Protein AF-A0A268HDH7-F1 (afdb_monomer_lite)

Radius of gyration: 17.24 Å; chains: 1; bounding box: 38×29×61 Å

pLDDT: mean 86.89, std 11.55, range [42.97, 97.0]

Organism: NCBI:txid361277

Foldseek 3Di:
DDPLLLVLLLVLLLVVLLVVLVVVQVVCCVPPVDNQDPLSSQLSSQLQSVLSNVLSSVCSRCLVVLVPDDPVVLLVSLLVSLLSRQLSSQAVSNVVSCCVSVPDPCVPDPNVVSNVVSNVRSVVCSVVSSVVSSVSSVVSSVSSVCSVVVVVVVD

Structure (mmCIF, N/CA/C/O backbone):
data_AF-A0A268HDH7-F1
#
_entry.id   AF-A0A268HDH7-F1
#
loop_
_atom_site.group_PDB
_atom_site.id
_atom_site.type_symbol
_atom_site.label_atom_id
_atom_site.label_alt_id
_atom_site.label_comp_id
_atom_site.label_asym_id
_atom_site.label_entity_id
_atom_site.label_seq_id
_atom_site.pdbx_PDB_ins_code
_atom_site.Cartn_x
_atom_site.Cartn_y
_atom_site.Cartn_z
_atom_site.occupancy
_atom_site.B_iso_or_equiv
_atom_site.auth_seq_id
_atom_site.auth_comp_id
_atom_site.auth_asym_id
_atom_site.auth_atom_id
_atom_site.pdbx_PDB_model_num
ATOM 1 N N . MET A 1 1 ? -10.012 12.522 14.783 1.00 69.75 1 MET A N 1
ATOM 2 C CA . MET A 1 1 ? -8.898 12.010 13.958 1.00 69.75 1 MET A CA 1
ATOM 3 C C . MET A 1 1 ? -7.781 11.659 14.923 1.00 69.75 1 MET A C 1
ATOM 5 O O . MET A 1 1 ? -7.509 12.483 15.787 1.00 69.75 1 MET A O 1
ATOM 9 N N . SER A 1 2 ? -7.235 10.444 14.878 1.00 84.62 2 SER A N 1
ATOM 10 C CA . SER A 1 2 ? -6.200 10.014 15.831 1.00 84.62 2 SER A CA 1
ATOM 11 C C . SER A 1 2 ? -4.810 10.298 15.268 1.00 84.62 2 SER A C 1
ATOM 13 O O . SER A 1 2 ? -4.464 9.786 14.207 1.00 84.62 2 SER A O 1
ATOM 15 N N . VAL A 1 3 ? -4.012 11.105 15.976 1.00 88.19 3 VAL A N 1
ATOM 16 C CA . VAL A 1 3 ? -2.620 11.409 15.589 1.00 88.19 3 VAL A CA 1
ATOM 17 C C . VAL A 1 3 ? -1.747 10.155 15.680 1.00 88.19 3 VAL A C 1
ATOM 19 O O . VAL A 1 3 ? -0.938 9.907 14.792 1.00 88.19 3 VAL A O 1
ATOM 22 N N . LYS A 1 4 ? -1.961 9.311 16.700 1.00 88.81 4 LYS A N 1
ATOM 23 C CA . LYS A 1 4 ? -1.285 8.009 16.813 1.00 88.81 4 LYS A CA 1
ATOM 24 C C . LYS A 1 4 ? -1.624 7.111 15.621 1.00 88.81 4 LYS A C 1
ATOM 26 O O . LYS A 1 4 ? -0.725 6.584 14.977 1.00 88.81 4 LYS A O 1
ATOM 31 N N . GLY A 1 5 ? -2.913 7.007 15.286 1.00 91.38 5 GLY A N 1
ATOM 32 C CA . GLY A 1 5 ? -3.376 6.233 14.132 1.00 91.38 5 GLY A CA 1
ATOM 33 C C . GLY A 1 5 ? -2.802 6.735 12.803 1.00 91.38 5 GLY A C 1
ATOM 34 O O . GLY A 1 5 ? -2.491 5.933 11.932 1.00 91.38 5 GLY A O 1
ATOM 35 N N . LEU A 1 6 ? -2.584 8.048 12.666 1.00 93.94 6 LEU A N 1
ATOM 36 C CA . LEU A 1 6 ? -1.910 8.642 11.507 1.00 93.94 6 LEU A CA 1
ATOM 37 C C . LEU A 1 6 ? -0.458 8.151 11.389 1.00 93.94 6 LEU A C 1
ATOM 39 O O . LEU A 1 6 ? -0.054 7.707 10.318 1.00 93.94 6 LEU A O 1
ATOM 43 N N . ILE A 1 7 ? 0.309 8.180 12.484 1.00 94.50 7 ILE A N 1
ATOM 44 C CA . ILE A 1 7 ? 1.708 7.715 12.510 1.00 94.50 7 ILE A CA 1
ATOM 45 C C . ILE A 1 7 ? 1.788 6.213 12.211 1.00 94.50 7 ILE A C 1
ATOM 47 O O . ILE A 1 7 ? 2.596 5.797 11.381 1.00 94.50 7 ILE A O 1
ATOM 51 N N . VAL A 1 8 ? 0.925 5.408 12.841 1.00 95.50 8 VAL A N 1
ATOM 52 C CA . VAL A 1 8 ? 0.846 3.959 12.589 1.00 95.50 8 VAL A CA 1
ATOM 53 C C . VAL A 1 8 ? 0.477 3.691 11.132 1.00 95.50 8 VAL A C 1
ATOM 55 O O . VAL A 1 8 ? 1.116 2.863 10.492 1.00 95.50 8 VAL A O 1
ATOM 58 N N . GLY A 1 9 ? -0.485 4.430 10.575 1.00 95.88 9 GLY A N 1
ATOM 59 C CA . GLY A 1 9 ? -0.863 4.334 9.166 1.00 95.88 9 GLY A CA 1
ATOM 60 C C . GLY A 1 9 ? 0.291 4.660 8.215 1.00 95.88 9 GLY A C 1
ATOM 61 O O . GLY A 1 9 ? 0.518 3.922 7.257 1.00 95.88 9 GLY A O 1
ATOM 62 N N . ALA A 1 10 ? 1.073 5.703 8.500 1.00 96.44 10 ALA A N 1
ATOM 63 C CA . ALA A 1 10 ? 2.246 6.057 7.703 1.00 96.44 10 ALA A CA 1
ATOM 64 C C . ALA A 1 10 ? 3.340 4.974 7.769 1.00 96.44 10 ALA A C 1
ATOM 66 O O . ALA A 1 10 ? 3.860 4.560 6.733 1.00 96.44 10 ALA A O 1
ATOM 67 N N . ALA A 1 11 ? 3.646 4.459 8.964 1.00 96.31 11 ALA A N 1
ATOM 68 C CA . ALA A 1 11 ? 4.601 3.363 9.134 1.00 96.31 11 ALA A CA 1
ATOM 69 C C . ALA A 1 11 ? 4.130 2.086 8.414 1.00 96.31 11 ALA A C 1
ATOM 71 O O . ALA A 1 11 ? 4.884 1.494 7.640 1.00 96.31 11 ALA A O 1
ATOM 72 N N . PHE A 1 12 ? 2.856 1.722 8.586 1.00 96.62 12 PHE A N 1
ATOM 73 C CA . PHE A 1 12 ? 2.228 0.586 7.914 1.00 96.62 12 PHE A CA 1
ATOM 74 C C . PHE A 1 12 ? 2.287 0.723 6.390 1.00 96.62 12 PHE A C 1
ATOM 76 O O . PHE A 1 12 ? 2.555 -0.256 5.701 1.00 96.62 12 PHE A O 1
ATOM 83 N N . SER A 1 13 ? 2.106 1.935 5.856 1.00 97.00 13 SER A N 1
ATOM 84 C CA . SER A 1 13 ? 2.213 2.213 4.417 1.00 97.00 13 SER A CA 1
ATOM 85 C C . SER A 1 13 ? 3.585 1.850 3.860 1.00 97.00 13 SER A C 1
ATOM 87 O O . SER A 1 13 ? 3.676 1.216 2.812 1.00 97.00 13 SER A O 1
ATOM 89 N N . ILE A 1 14 ? 4.653 2.238 4.566 1.00 96.31 14 ILE A N 1
ATOM 90 C CA . ILE A 1 14 ? 6.033 1.953 4.159 1.00 96.31 14 ILE A CA 1
ATOM 91 C C . ILE A 1 14 ? 6.271 0.443 4.193 1.00 96.31 14 ILE A C 1
ATOM 93 O O . ILE A 1 14 ? 6.751 -0.125 3.213 1.00 96.31 14 ILE A O 1
ATOM 97 N N . THR A 1 15 ? 5.880 -0.226 5.281 1.00 96.19 15 THR A N 1
ATOM 98 C CA . THR A 1 15 ? 6.012 -1.683 5.409 1.00 96.19 15 THR A CA 1
ATOM 99 C C . THR A 1 15 ? 5.231 -2.417 4.319 1.00 96.19 15 THR A C 1
ATOM 101 O O . THR A 1 15 ? 5.781 -3.294 3.655 1.00 96.19 15 THR A O 1
ATOM 104 N N . ALA A 1 16 ? 3.977 -2.030 4.075 1.00 95.44 16 ALA A N 1
ATOM 105 C CA . ALA A 1 16 ? 3.143 -2.602 3.026 1.00 95.44 16 ALA A CA 1
ATOM 106 C C . ALA A 1 16 ? 3.751 -2.378 1.635 1.00 95.44 16 ALA A C 1
ATOM 108 O O . ALA A 1 16 ? 3.744 -3.297 0.819 1.00 95.44 16 ALA A O 1
ATOM 109 N N . ALA A 1 17 ? 4.319 -1.197 1.362 1.00 95.62 17 ALA A N 1
ATOM 110 C CA . ALA A 1 17 ? 4.959 -0.886 0.083 1.00 95.62 17 ALA A CA 1
ATOM 111 C C . ALA A 1 17 ? 6.196 -1.759 -0.150 1.00 95.62 17 ALA A C 1
ATOM 113 O O . ALA A 1 17 ? 6.357 -2.321 -1.235 1.00 95.62 17 ALA A O 1
ATOM 114 N N . VAL A 1 18 ? 7.038 -1.929 0.874 1.00 94.75 18 VAL A N 1
ATOM 115 C CA . VAL A 1 18 ? 8.209 -2.817 0.821 1.00 94.75 18 VAL A CA 1
ATOM 116 C C . VAL A 1 18 ? 7.779 -4.264 0.577 1.00 94.75 18 VAL A C 1
ATOM 118 O O . VAL A 1 18 ? 8.318 -4.915 -0.316 1.00 94.75 18 VAL A O 1
ATOM 121 N N . LEU A 1 19 ? 6.772 -4.754 1.307 1.00 93.81 19 LEU A N 1
ATOM 122 C CA . LEU A 1 19 ? 6.237 -6.106 1.124 1.00 93.81 19 LEU A CA 1
ATOM 123 C C . LEU A 1 19 ? 5.649 -6.303 -0.276 1.00 93.81 19 LEU A C 1
ATOM 125 O O . LEU A 1 19 ? 5.947 -7.300 -0.926 1.00 93.81 19 LEU A O 1
ATOM 129 N N . CYS A 1 20 ? 4.860 -5.348 -0.768 1.00 92.31 20 CYS A N 1
ATOM 130 C CA . CYS A 1 20 ? 4.286 -5.388 -2.111 1.00 92.31 20 CYS A CA 1
ATOM 131 C C . CYS A 1 20 ? 5.384 -5.446 -3.182 1.00 92.31 20 CYS A C 1
ATOM 133 O O . CYS A 1 20 ? 5.335 -6.289 -4.075 1.00 92.31 20 CYS A O 1
ATOM 135 N N . THR A 1 21 ? 6.418 -4.618 -3.031 1.00 91.94 21 THR A N 1
ATOM 136 C CA . THR A 1 21 ? 7.586 -4.593 -3.919 1.00 91.94 21 THR A CA 1
ATOM 137 C C . THR A 1 21 ? 8.324 -5.933 -3.907 1.00 91.94 21 THR A C 1
ATOM 139 O O . THR A 1 21 ? 8.678 -6.458 -4.962 1.00 91.94 21 THR A O 1
ATOM 142 N N . PHE A 1 22 ? 8.525 -6.517 -2.724 1.00 90.06 22 PHE A N 1
ATOM 143 C CA . PHE A 1 22 ? 9.183 -7.812 -2.573 1.00 90.06 22 PHE A CA 1
ATOM 144 C C . PHE A 1 22 ? 8.374 -8.943 -3.215 1.00 90.06 22 PHE A C 1
ATOM 146 O O . PHE A 1 22 ? 8.913 -9.701 -4.020 1.00 90.06 22 PHE A O 1
ATOM 153 N N . VAL A 1 23 ? 7.072 -9.027 -2.919 1.00 89.88 23 VAL A N 1
ATOM 154 C CA . VAL A 1 23 ? 6.171 -10.032 -3.503 1.00 89.88 23 VAL A CA 1
ATOM 155 C C . VAL A 1 23 ? 6.157 -9.914 -5.023 1.00 89.88 23 VAL A C 1
ATOM 157 O O . VAL A 1 23 ? 6.297 -10.922 -5.711 1.00 89.88 23 VAL A O 1
ATOM 160 N N . PHE A 1 24 ? 6.059 -8.697 -5.560 1.00 86.31 24 PHE A N 1
ATOM 161 C CA . PHE A 1 24 ? 6.098 -8.474 -7.002 1.00 86.31 24 PHE A CA 1
ATOM 162 C C . PHE A 1 24 ? 7.424 -8.935 -7.620 1.00 86.31 24 PHE A C 1
ATOM 164 O O . PHE A 1 24 ? 7.419 -9.654 -8.618 1.00 86.31 24 PHE A O 1
ATOM 171 N N . GLY A 1 25 ? 8.558 -8.588 -7.005 1.00 84.69 25 GLY A N 1
ATOM 172 C CA . GLY A 1 25 ? 9.876 -9.031 -7.456 1.00 84.69 25 GLY A CA 1
ATOM 173 C C . GLY A 1 25 ? 10.019 -10.555 -7.477 1.00 84.69 25 GLY A C 1
ATOM 174 O O . GLY A 1 25 ? 10.513 -11.109 -8.461 1.00 84.69 25 GLY A O 1
ATOM 175 N N . VAL A 1 26 ? 9.524 -11.244 -6.442 1.00 85.12 26 VAL A N 1
ATOM 176 C CA . VAL A 1 26 ? 9.504 -12.715 -6.376 1.00 85.12 26 VAL A CA 1
ATOM 177 C C . VAL A 1 26 ? 8.625 -13.305 -7.478 1.00 85.12 26 VAL A C 1
ATOM 179 O O . VAL A 1 26 ? 9.075 -14.207 -8.181 1.00 85.12 26 VAL A O 1
ATOM 182 N N . VAL A 1 27 ? 7.405 -12.790 -7.661 1.00 84.62 27 VAL A N 1
ATOM 183 C CA . VAL A 1 27 ? 6.454 -13.276 -8.677 1.00 84.62 27 VAL A CA 1
ATOM 184 C C . VAL A 1 27 ? 7.004 -13.094 -10.088 1.00 84.62 27 VAL A C 1
ATOM 186 O O . VAL A 1 27 ? 6.926 -14.011 -10.902 1.00 84.62 27 VAL A O 1
ATOM 189 N N . VAL A 1 28 ? 7.591 -11.938 -10.394 1.00 80.69 28 VAL A N 1
ATOM 190 C CA . VAL A 1 28 ? 8.178 -11.699 -11.718 1.00 80.69 28 VAL A CA 1
ATOM 191 C C . VAL A 1 28 ? 9.400 -12.585 -11.937 1.00 80.69 28 VAL A C 1
ATOM 193 O O . VAL A 1 28 ? 9.533 -13.182 -13.005 1.00 80.69 28 VAL A O 1
ATOM 196 N N . SER A 1 29 ? 10.257 -12.730 -10.923 1.00 79.25 29 SER A N 1
ATOM 197 C CA . SER A 1 29 ? 11.467 -13.543 -11.063 1.00 79.25 29 SER A CA 1
ATOM 198 C C . SER A 1 29 ? 11.156 -15.026 -11.253 1.00 79.25 29 SER A C 1
ATOM 200 O O . SER A 1 29 ? 11.825 -15.700 -12.036 1.00 79.25 29 SER A O 1
ATOM 202 N N . SER A 1 30 ? 10.114 -15.533 -10.588 1.00 78.25 30 SER A N 1
ATOM 203 C CA . SER A 1 30 ? 9.665 -16.919 -10.739 1.00 78.25 30 SER A CA 1
ATOM 204 C C . SER A 1 30 ? 8.901 -17.165 -12.041 1.00 78.25 30 SER A C 1
ATOM 206 O O . SER A 1 30 ? 9.023 -18.246 -12.611 1.00 78.25 30 SER A O 1
ATOM 208 N N . SER A 1 31 ? 8.149 -16.176 -12.535 1.00 78.19 31 SER A N 1
ATOM 209 C CA . SER A 1 31 ? 7.284 -16.342 -13.713 1.00 78.19 31 SER A CA 1
ATOM 210 C C . SER A 1 31 ? 8.007 -16.124 -15.042 1.00 78.19 31 SER A C 1
ATOM 212 O O . SER A 1 31 ? 7.648 -16.749 -16.035 1.00 78.19 31 SER A O 1
ATOM 214 N N . PHE A 1 32 ? 9.019 -15.251 -15.081 1.00 70.44 32 PHE A N 1
ATOM 215 C CA . PHE A 1 32 ? 9.666 -14.838 -16.333 1.00 70.44 32 PHE A CA 1
ATOM 216 C C . PHE A 1 32 ? 11.126 -15.292 -16.466 1.00 70.44 32 PHE A C 1
ATOM 218 O O . PHE A 1 32 ? 11.781 -14.909 -17.431 1.00 70.44 32 PHE A O 1
ATOM 225 N N . LEU A 1 33 ? 11.654 -16.093 -15.524 1.00 62.31 33 LEU A N 1
ATOM 226 C CA . LEU A 1 33 ? 13.076 -16.493 -15.470 1.00 62.31 33 LEU A CA 1
ATOM 227 C C . LEU A 1 33 ? 14.044 -15.293 -15.553 1.00 62.31 33 LEU A C 1
ATOM 229 O O . LEU A 1 33 ? 15.194 -15.423 -15.973 1.00 62.31 33 LEU A O 1
ATOM 233 N N . MET A 1 34 ? 13.580 -14.108 -15.153 1.00 63.75 34 MET A N 1
ATOM 234 C CA . MET A 1 34 ? 14.368 -12.883 -15.115 1.00 63.75 34 MET A CA 1
ATOM 235 C C . MET A 1 34 ? 14.783 -12.622 -13.675 1.00 63.75 34 MET A C 1
ATOM 237 O O . MET A 1 34 ? 13.935 -12.530 -12.797 1.00 63.75 34 MET A O 1
ATOM 241 N N . VAL A 1 35 ? 16.077 -12.454 -13.406 1.00 61.56 35 VAL A N 1
ATOM 242 C CA . VAL A 1 35 ? 16.502 -11.938 -12.099 1.00 61.56 35 VAL A CA 1
ATOM 243 C C . VAL A 1 35 ? 16.014 -10.495 -12.007 1.00 61.56 35 VAL A C 1
ATOM 245 O O . VAL A 1 35 ? 16.475 -9.647 -12.773 1.00 61.56 35 VAL A O 1
ATOM 248 N N . GLY A 1 36 ? 15.065 -10.217 -11.107 1.00 61.06 36 GLY A N 1
ATOM 249 C CA . GLY A 1 36 ? 14.605 -8.854 -10.859 1.00 61.06 36 GLY A CA 1
ATOM 250 C C . GLY A 1 36 ? 15.802 -7.944 -10.580 1.00 61.06 36 GLY A C 1
ATOM 251 O O . GLY A 1 36 ? 16.547 -8.161 -9.623 1.00 61.06 36 GLY A O 1
ATOM 252 N N . SER A 1 37 ? 16.030 -6.949 -11.435 1.00 73.44 37 SER A N 1
ATOM 253 C CA . SER A 1 37 ? 17.128 -6.002 -11.246 1.00 73.44 37 SER A CA 1
ATOM 254 C C . SER A 1 37 ? 16.802 -5.052 -10.093 1.00 73.44 37 SER A C 1
ATOM 256 O O . SER A 1 37 ? 15.638 -4.725 -9.867 1.00 73.44 37 SER A O 1
ATOM 258 N N . SER A 1 38 ? 17.809 -4.546 -9.374 1.00 78.50 38 SER A N 1
ATOM 259 C CA . SER A 1 38 ? 17.599 -3.573 -8.283 1.00 78.50 38 SER A CA 1
ATOM 260 C C . SER A 1 38 ? 16.797 -2.341 -8.735 1.00 78.50 38 SER A C 1
ATOM 262 O O . SER A 1 38 ? 16.009 -1.791 -7.972 1.00 78.50 38 SER A O 1
ATOM 264 N N . ILE A 1 39 ? 16.941 -1.964 -10.008 1.00 80.81 39 ILE A N 1
ATOM 265 C CA . ILE A 1 39 ? 16.189 -0.895 -10.676 1.00 80.81 39 ILE A CA 1
ATOM 266 C C . ILE A 1 39 ? 14.680 -1.175 -10.717 1.00 80.81 39 ILE A C 1
ATOM 268 O O . ILE A 1 39 ? 13.877 -0.274 -10.485 1.00 80.81 39 ILE A O 1
ATOM 272 N N . MET A 1 40 ? 14.284 -2.426 -10.949 1.00 80.06 40 MET A N 1
ATOM 273 C CA . MET A 1 40 ? 12.882 -2.833 -10.984 1.00 80.06 40 MET A CA 1
ATOM 274 C C . MET A 1 40 ? 12.229 -2.736 -9.599 1.00 80.06 40 MET A C 1
ATOM 276 O O . MET A 1 40 ? 11.115 -2.227 -9.488 1.00 80.06 40 MET A O 1
ATOM 280 N N . TYR A 1 41 ? 12.929 -3.162 -8.541 1.00 85.12 41 TYR A N 1
ATOM 281 C CA . TYR A 1 41 ? 12.444 -3.020 -7.161 1.00 85.12 41 TYR A CA 1
ATOM 282 C C . TYR A 1 41 ? 12.219 -1.545 -6.797 1.00 85.12 41 TYR A C 1
ATOM 284 O O . TYR A 1 41 ? 11.185 -1.203 -6.229 1.00 85.12 41 TYR A O 1
ATOM 292 N N . ILE A 1 42 ? 13.144 -0.657 -7.176 1.00 87.38 42 ILE A N 1
ATOM 293 C CA . ILE A 1 42 ? 12.995 0.790 -6.957 1.00 87.38 42 ILE A CA 1
ATOM 294 C C . ILE A 1 42 ? 11.783 1.332 -7.724 1.00 87.38 42 ILE A C 1
ATOM 296 O O . ILE A 1 42 ? 10.972 2.058 -7.150 1.00 87.38 42 ILE A O 1
ATOM 300 N N . GLY A 1 43 ? 11.624 0.951 -8.995 1.00 88.06 43 GLY A N 1
ATOM 301 C CA . GLY A 1 43 ? 10.493 1.381 -9.814 1.00 88.06 43 GLY A CA 1
ATOM 302 C C . GLY A 1 43 ? 9.146 0.990 -9.206 1.00 88.06 43 GLY A C 1
ATOM 303 O O . GLY A 1 43 ? 8.278 1.841 -9.040 1.00 88.06 43 GLY A O 1
ATOM 304 N N . VAL A 1 44 ? 8.986 -0.272 -8.803 1.00 89.75 44 VAL A N 1
ATOM 305 C CA . VAL A 1 44 ? 7.738 -0.774 -8.202 1.00 89.75 44 VAL A CA 1
ATOM 306 C C . VAL A 1 44 ? 7.461 -0.104 -6.859 1.00 89.75 44 VAL A C 1
ATOM 308 O O . VAL A 1 44 ? 6.331 0.311 -6.608 1.00 89.75 44 VAL A O 1
ATOM 311 N N . PHE A 1 45 ? 8.485 0.080 -6.022 1.00 92.88 45 PHE A N 1
ATOM 312 C CA . PHE A 1 45 ? 8.331 0.794 -4.757 1.00 92.88 45 PHE A CA 1
ATOM 313 C C . PHE A 1 45 ? 7.801 2.217 -4.976 1.00 92.88 45 PHE A C 1
ATOM 315 O O . PHE A 1 45 ? 6.839 2.624 -4.324 1.00 92.88 45 PHE A O 1
ATOM 322 N N . LEU A 1 46 ? 8.369 2.953 -5.938 1.00 91.06 46 LEU A N 1
ATOM 323 C CA . LEU A 1 46 ? 7.928 4.308 -6.286 1.00 91.06 46 LEU A CA 1
ATOM 324 C C . LEU A 1 46 ? 6.493 4.347 -6.834 1.00 91.06 46 LEU A C 1
ATOM 326 O O . LEU A 1 46 ? 5.773 5.310 -6.568 1.00 91.06 46 LEU A O 1
ATOM 330 N N . GLN A 1 47 ? 6.050 3.303 -7.544 1.00 92.69 47 GLN A N 1
ATOM 331 C CA . GLN A 1 47 ? 4.676 3.200 -8.051 1.00 92.69 47 GLN A CA 1
ATOM 332 C C . GLN A 1 47 ? 3.637 3.097 -6.926 1.00 92.69 47 GLN A C 1
ATOM 334 O O . GLN A 1 47 ? 2.552 3.671 -7.042 1.00 92.69 47 GLN A O 1
ATOM 339 N N . VAL A 1 48 ? 3.952 2.370 -5.847 1.00 94.12 48 VAL A N 1
ATOM 340 C CA . VAL A 1 48 ? 2.969 1.998 -4.811 1.00 94.12 48 VAL A CA 1
ATOM 341 C C . VAL A 1 48 ? 3.084 2.802 -3.517 1.00 94.12 48 VAL A C 1
ATOM 343 O O . VAL A 1 48 ? 2.095 2.922 -2.795 1.00 94.12 48 VAL A O 1
ATOM 346 N N . ILE A 1 49 ? 4.246 3.390 -3.213 1.00 95.62 49 ILE A N 1
ATOM 347 C CA . ILE A 1 49 ? 4.469 4.065 -1.925 1.00 95.62 49 ILE A CA 1
ATOM 348 C C . ILE A 1 49 ? 3.548 5.270 -1.722 1.00 95.62 49 ILE A C 1
ATOM 350 O O . ILE A 1 49 ? 2.969 5.427 -0.650 1.00 95.62 49 ILE A O 1
ATOM 354 N N . VAL A 1 50 ? 3.366 6.101 -2.752 1.00 94.75 50 VAL A N 1
ATOM 355 C CA . VAL A 1 50 ? 2.514 7.297 -2.676 1.00 94.75 50 VAL A CA 1
ATOM 356 C C . VAL A 1 50 ? 1.049 6.934 -2.414 1.00 94.75 50 VAL A C 1
ATOM 358 O O . VAL A 1 50 ? 0.493 7.434 -1.432 1.00 94.75 50 VAL A O 1
ATOM 361 N N . PRO A 1 51 ? 0.396 6.061 -3.208 1.00 95.50 51 PRO A N 1
ATOM 362 C CA . PRO A 1 51 ? -0.998 5.730 -2.949 1.00 95.50 51 PRO A CA 1
ATOM 363 C C . PRO A 1 51 ? -1.175 4.960 -1.634 1.00 95.50 51 PRO A C 1
ATOM 365 O O . PRO A 1 51 ? -2.175 5.177 -0.954 1.00 95.50 51 PRO A O 1
ATOM 368 N N . PHE A 1 52 ? -0.208 4.132 -1.218 1.00 96.50 52 PHE A N 1
ATOM 369 C CA . PHE A 1 52 ? -0.244 3.488 0.100 1.00 96.50 52 PHE A CA 1
ATOM 370 C C . PHE A 1 52 ? -0.188 4.497 1.239 1.00 96.50 52 PHE A C 1
ATOM 372 O O . PHE A 1 52 ? -1.025 4.418 2.138 1.00 96.50 52 PHE A O 1
ATOM 379 N N . LEU A 1 53 ? 0.732 5.466 1.174 1.00 97.00 53 LEU A N 1
ATOM 380 C CA . LEU A 1 53 ? 0.819 6.541 2.160 1.00 97.00 53 LEU A CA 1
ATOM 381 C C . LEU A 1 53 ? -0.502 7.285 2.277 1.00 97.00 53 LEU A C 1
ATOM 383 O O . LEU A 1 53 ? -0.978 7.485 3.387 1.00 97.00 53 LEU A O 1
ATOM 387 N N . VAL A 1 54 ? -1.131 7.651 1.163 1.00 95.62 54 VAL A N 1
ATOM 388 C CA . VAL A 1 54 ? -2.425 8.342 1.197 1.00 95.62 54 VAL A CA 1
ATOM 389 C C . VAL A 1 54 ? -3.494 7.458 1.841 1.00 95.62 54 VAL A C 1
ATOM 391 O O . VAL A 1 54 ? -4.145 7.862 2.804 1.00 95.62 54 VAL A O 1
ATOM 394 N N . VAL A 1 55 ? -3.656 6.234 1.344 1.00 96.31 55 VAL A N 1
ATOM 395 C CA . VAL A 1 55 ? -4.743 5.340 1.744 1.00 96.31 55 VAL A CA 1
ATOM 396 C C . VAL A 1 55 ? -4.630 4.905 3.204 1.00 96.31 55 VAL A C 1
ATOM 398 O O . VAL A 1 55 ? -5.575 5.097 3.973 1.00 96.31 55 VAL A O 1
ATOM 401 N N . PHE A 1 56 ? -3.492 4.344 3.615 1.00 96.56 56 PHE A N 1
ATOM 402 C CA . PHE A 1 56 ? -3.355 3.774 4.954 1.00 96.56 56 PHE A CA 1
ATOM 403 C C . PHE A 1 56 ? -3.134 4.839 6.024 1.00 96.56 56 PHE A C 1
ATOM 405 O O . PHE A 1 56 ? -3.586 4.651 7.151 1.00 96.56 56 PHE A O 1
ATOM 412 N N . THR A 1 57 ? -2.542 5.991 5.696 1.00 96.44 57 THR A N 1
ATOM 413 C CA . THR A 1 57 ? -2.468 7.111 6.648 1.00 96.44 57 THR A CA 1
ATOM 414 C C . THR A 1 57 ? -3.856 7.680 6.930 1.00 96.44 57 THR A C 1
ATOM 416 O O . THR A 1 57 ? -4.198 7.913 8.090 1.00 96.44 57 THR A O 1
ATOM 419 N N . ILE A 1 58 ? -4.699 7.855 5.903 1.00 95.00 58 ILE A N 1
ATO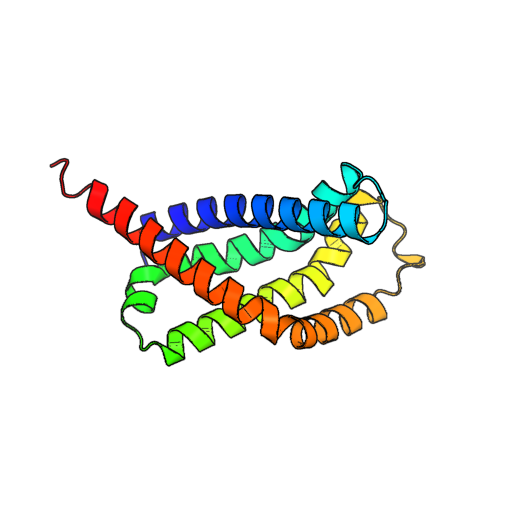M 420 C CA . ILE A 1 58 ? -6.088 8.303 6.093 1.00 95.00 58 ILE A CA 1
ATOM 421 C C . ILE A 1 58 ? -6.894 7.245 6.855 1.00 95.00 58 ILE A C 1
ATOM 423 O O . ILE A 1 58 ? -7.594 7.590 7.811 1.00 95.00 58 ILE A O 1
ATOM 427 N N . ALA A 1 59 ? -6.770 5.968 6.478 1.00 94.75 59 ALA A N 1
ATOM 428 C CA . ALA A 1 59 ? -7.437 4.864 7.164 1.00 94.75 59 ALA A CA 1
ATOM 429 C C . ALA A 1 59 ? -7.033 4.792 8.642 1.00 94.75 59 ALA A C 1
ATOM 431 O O . ALA A 1 59 ? -7.895 4.752 9.517 1.00 94.75 59 ALA A O 1
ATOM 432 N N . GLY A 1 60 ? -5.732 4.867 8.924 1.00 94.50 60 GLY A N 1
ATOM 433 C CA . GLY A 1 60 ? -5.178 4.876 10.273 1.00 94.50 60 GLY A CA 1
ATOM 434 C C . GLY A 1 60 ? -5.642 6.091 11.069 1.00 94.50 60 GLY A C 1
ATOM 435 O O . GLY A 1 60 ? -6.062 5.967 12.211 1.00 94.50 60 GLY A O 1
ATOM 436 N N . ALA A 1 61 ? -5.696 7.280 10.470 1.00 93.94 61 ALA A N 1
ATOM 437 C CA . ALA A 1 61 ? -6.182 8.476 11.157 1.00 93.94 61 ALA A CA 1
ATOM 438 C C . ALA A 1 61 ? -7.689 8.421 11.500 1.00 93.94 61 ALA A C 1
ATOM 440 O O . ALA A 1 61 ? -8.146 9.100 12.434 1.00 93.94 61 ALA A O 1
ATOM 441 N N . GLN A 1 62 ? -8.462 7.625 10.755 1.00 93.50 62 GLN A N 1
ATOM 442 C CA . GLN A 1 62 ? -9.906 7.428 10.920 1.00 93.50 62 GLN A CA 1
ATOM 443 C C . GLN A 1 62 ? -10.267 6.047 11.498 1.00 93.50 62 GLN A C 1
ATOM 445 O O . GLN A 1 62 ? -11.448 5.698 11.510 1.00 93.50 62 GLN A O 1
ATOM 450 N N . PHE A 1 63 ? -9.298 5.287 12.021 1.00 93.88 63 PHE A N 1
ATOM 451 C CA . PHE A 1 63 ? -9.476 3.870 12.361 1.00 93.88 63 PHE A CA 1
ATOM 452 C C . PHE A 1 63 ? -10.655 3.603 13.311 1.00 93.88 63 PHE A C 1
ATOM 454 O O . PHE A 1 63 ? -11.451 2.711 13.051 1.00 93.88 63 PHE A O 1
ATOM 461 N N . LYS A 1 64 ? -10.867 4.449 14.333 1.00 92.19 64 LYS A N 1
ATOM 462 C CA . LYS A 1 64 ? -12.020 4.342 15.253 1.00 92.19 64 LYS A CA 1
ATOM 463 C C . LYS A 1 64 ? -13.370 4.398 14.541 1.00 92.19 64 LYS A C 1
ATOM 465 O O . LYS A 1 64 ? -14.295 3.687 14.910 1.00 92.19 64 LYS A O 1
ATOM 470 N N . ARG A 1 65 ? -13.490 5.252 13.519 1.00 92.50 65 ARG A N 1
ATOM 471 C CA . ARG A 1 65 ? -14.720 5.365 12.723 1.00 92.50 65 ARG A CA 1
ATOM 472 C C . ARG A 1 65 ? -14.885 4.147 11.824 1.00 92.50 65 ARG A C 1
ATOM 474 O O . ARG A 1 65 ? -15.987 3.633 11.709 1.00 92.50 65 ARG A O 1
ATOM 481 N N . ILE A 1 66 ? -13.795 3.684 11.212 1.00 90.38 66 ILE A N 1
ATOM 482 C CA . ILE A 1 66 ? -13.798 2.501 10.342 1.00 90.38 66 ILE A CA 1
ATOM 483 C C . ILE A 1 66 ? -14.133 1.233 11.139 1.00 90.38 66 ILE A C 1
ATOM 485 O O . ILE A 1 66 ? -14.816 0.353 10.627 1.00 90.38 66 ILE A O 1
ATOM 489 N N . ASP A 1 67 ? -13.710 1.139 12.396 1.00 90.56 67 ASP A N 1
ATOM 490 C CA . ASP A 1 67 ? -13.991 -0.014 13.251 1.00 90.56 67 ASP A CA 1
ATOM 491 C C . ASP A 1 67 ? -15.484 -0.142 13.602 1.00 90.56 67 ASP A C 1
ATOM 493 O O . ASP A 1 67 ? -16.023 -1.249 13.620 1.00 90.56 67 ASP A O 1
ATOM 497 N N . GLN A 1 68 ? -16.158 0.999 13.793 1.00 92.00 68 GLN A N 1
ATOM 498 C CA . GLN A 1 68 ? -17.565 1.096 14.201 1.00 92.00 68 GLN A CA 1
ATOM 499 C C . GLN A 1 68 ? -18.580 0.924 13.060 1.00 92.00 68 GLN A C 1
ATOM 501 O O . GLN A 1 68 ? -19.766 0.735 13.330 1.00 92.00 68 GLN A O 1
ATOM 506 N N . VAL A 1 69 ? -18.165 1.018 11.792 1.00 92.94 69 VAL A N 1
ATOM 507 C CA . VAL A 1 69 ? -19.088 0.821 10.662 1.00 92.94 69 VAL A CA 1
ATOM 508 C C . VAL A 1 69 ? -19.349 -0.661 10.390 1.00 92.94 69 VAL A C 1
ATOM 510 O O . VAL A 1 69 ? -18.591 -1.542 10.794 1.00 92.94 69 VAL A O 1
ATOM 513 N N . SER A 1 70 ? -20.433 -0.942 9.666 1.00 93.25 70 SER A N 1
ATOM 514 C CA . SER A 1 70 ? -20.796 -2.307 9.290 1.00 93.25 70 SER A CA 1
ATOM 515 C C . SER A 1 70 ? -19.768 -2.955 8.356 1.00 93.25 70 SER A C 1
ATOM 517 O O . SER A 1 70 ? -19.051 -2.288 7.6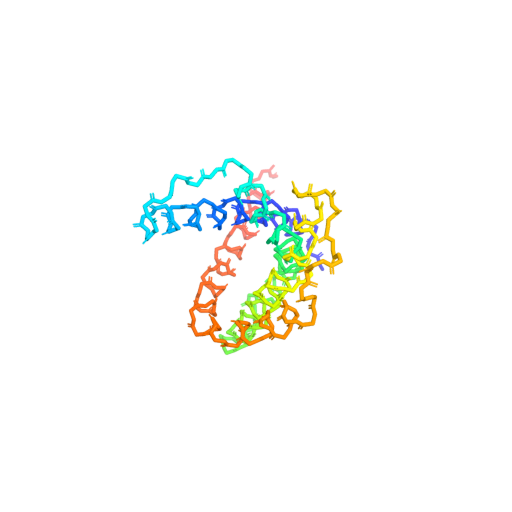05 1.00 93.25 70 SER A O 1
ATOM 519 N N . GLU A 1 71 ? -19.737 -4.287 8.352 1.00 90.62 71 GLU A N 1
ATOM 520 C CA . GLU A 1 71 ? -18.821 -5.074 7.519 1.00 90.62 71 GLU A CA 1
ATOM 521 C C . GLU A 1 71 ? -18.945 -4.764 6.021 1.00 90.62 71 GLU A C 1
ATOM 523 O O . GLU A 1 71 ? -17.933 -4.674 5.326 1.00 90.62 71 GLU A O 1
ATOM 528 N N . GLY A 1 72 ? -20.162 -4.512 5.525 1.00 92.75 72 GLY A N 1
ATOM 529 C CA . GLY A 1 72 ? -20.380 -4.110 4.132 1.00 92.75 72 GLY A CA 1
ATOM 530 C C . GLY A 1 72 ? -19.706 -2.778 3.781 1.00 92.75 72 GLY A C 1
ATOM 531 O O . GLY A 1 72 ? -19.151 -2.630 2.694 1.00 92.75 72 GLY A O 1
ATOM 532 N N . VAL A 1 73 ? -19.675 -1.827 4.720 1.00 93.25 73 VAL A N 1
ATOM 533 C CA . VAL A 1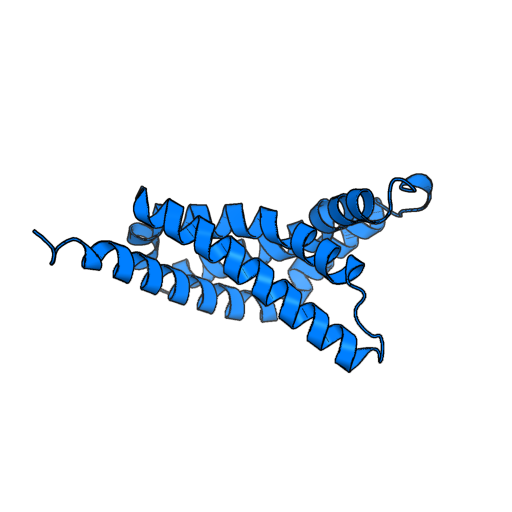 73 ? -18.985 -0.544 4.523 1.00 93.25 73 VAL A CA 1
ATOM 534 C C . VAL A 1 73 ? -17.470 -0.735 4.561 1.00 93.25 73 VAL A C 1
ATOM 536 O O . VAL A 1 73 ? -16.774 -0.160 3.729 1.00 93.25 73 VAL A O 1
ATOM 539 N N . LYS A 1 74 ? -16.940 -1.584 5.451 1.00 91.88 74 LYS A N 1
ATOM 540 C CA . LYS A 1 74 ? -15.501 -1.915 5.469 1.00 91.88 74 LYS A CA 1
ATOM 541 C C . LYS A 1 74 ? -15.051 -2.564 4.156 1.00 91.88 74 LYS A C 1
ATOM 543 O O . LYS A 1 74 ? -13.973 -2.250 3.657 1.00 91.88 74 LYS A O 1
ATOM 548 N N . TRP A 1 75 ? -15.890 -3.420 3.570 1.00 94.12 75 TRP A N 1
ATOM 549 C CA . TRP A 1 75 ? -15.671 -3.978 2.233 1.00 94.12 75 TRP A CA 1
ATOM 550 C C . TRP A 1 75 ? -15.631 -2.906 1.152 1.00 94.12 75 TRP A C 1
ATOM 552 O O . TRP A 1 75 ? -14.697 -2.887 0.354 1.00 94.12 75 TRP A O 1
ATOM 562 N N . LEU A 1 76 ? -16.598 -1.989 1.153 1.00 94.94 76 LEU A N 1
ATOM 563 C CA . LEU A 1 76 ? -16.627 -0.883 0.200 1.00 94.94 76 LEU A CA 1
ATOM 564 C C . LEU A 1 76 ? -15.379 0.004 0.321 1.00 94.94 76 LEU A C 1
ATOM 566 O O . LEU A 1 76 ? -14.771 0.341 -0.692 1.00 94.94 76 LEU A O 1
ATOM 570 N N . ILE A 1 77 ? -14.962 0.332 1.548 1.00 93.50 77 ILE A N 1
ATOM 571 C CA . ILE A 1 77 ? -13.728 1.084 1.813 1.00 93.50 77 ILE A CA 1
ATOM 572 C C . ILE A 1 77 ? -12.522 0.340 1.228 1.00 93.50 77 ILE A C 1
ATOM 574 O O . ILE A 1 77 ? -11.749 0.943 0.491 1.00 93.50 77 ILE A O 1
ATOM 578 N N . GLY A 1 78 ? -12.394 -0.966 1.488 1.00 93.56 78 GLY A N 1
ATOM 579 C CA . GLY A 1 78 ? -11.335 -1.801 0.915 1.00 93.56 78 GLY A CA 1
ATOM 580 C C . GLY A 1 78 ? -11.322 -1.778 -0.610 1.00 93.56 78 GLY A C 1
ATOM 581 O O . GLY A 1 78 ? -10.291 -1.500 -1.211 1.00 93.56 78 GLY A O 1
ATOM 582 N N . ILE A 1 79 ? -12.477 -1.969 -1.246 1.00 95.38 79 ILE A N 1
ATOM 583 C CA . ILE A 1 79 ? -12.604 -1.937 -2.708 1.00 95.38 79 ILE A CA 1
ATOM 584 C C . ILE A 1 79 ? -12.155 -0.585 -3.279 1.00 95.38 79 ILE A C 1
ATOM 586 O O . ILE A 1 79 ? -11.385 -0.555 -4.237 1.00 95.38 79 ILE A O 1
ATOM 590 N N . ILE A 1 80 ? -12.591 0.528 -2.683 1.00 94.56 80 ILE A N 1
ATOM 591 C CA . ILE A 1 80 ? -12.206 1.877 -3.127 1.00 94.56 80 ILE A CA 1
ATOM 592 C C . ILE A 1 80 ? -10.699 2.085 -2.956 1.00 94.56 80 ILE A C 1
ATOM 594 O O . ILE A 1 80 ? -10.033 2.571 -3.867 1.00 94.56 80 ILE A O 1
ATOM 598 N N . MET A 1 81 ? -10.149 1.684 -1.810 1.00 94.31 81 MET A N 1
ATOM 599 C CA . MET A 1 81 ? -8.719 1.761 -1.522 1.00 94.31 81 MET A CA 1
ATOM 600 C C . MET A 1 81 ? -7.895 0.935 -2.513 1.00 94.31 81 MET A C 1
ATOM 602 O O . MET A 1 81 ? -6.937 1.446 -3.090 1.00 94.31 81 MET A O 1
ATOM 606 N N . ALA A 1 82 ? -8.296 -0.312 -2.762 1.00 94.81 82 ALA A N 1
ATOM 607 C CA . ALA A 1 82 ? -7.676 -1.192 -3.744 1.00 94.81 82 ALA A CA 1
ATOM 608 C C . ALA A 1 82 ? -7.703 -0.568 -5.142 1.00 94.81 82 ALA A C 1
ATOM 610 O O . ALA A 1 82 ? -6.669 -0.500 -5.805 1.00 94.81 82 ALA A O 1
ATOM 611 N N . PHE A 1 83 ? -8.862 -0.057 -5.566 1.00 94.94 83 PHE A N 1
ATOM 612 C CA . PHE A 1 83 ? -9.010 0.600 -6.859 1.00 94.94 83 PHE A CA 1
ATOM 613 C C . PHE A 1 83 ? -8.074 1.800 -7.000 1.00 94.94 83 PHE A C 1
ATOM 615 O O . PHE A 1 83 ? -7.379 1.920 -8.009 1.00 94.94 83 PHE A O 1
ATOM 622 N N . MET A 1 84 ? -8.037 2.673 -5.987 1.00 94.25 84 MET A N 1
ATOM 623 C CA . MET A 1 84 ? -7.180 3.858 -5.974 1.00 94.25 84 MET A CA 1
ATOM 624 C C . MET A 1 84 ? -5.708 3.478 -6.088 1.00 94.25 84 MET A C 1
ATOM 626 O O . MET A 1 84 ? -5.001 4.053 -6.909 1.00 94.25 84 MET A O 1
ATOM 630 N N . VAL A 1 85 ? -5.255 2.492 -5.311 1.00 94.81 85 VAL A N 1
ATOM 631 C CA . VAL A 1 85 ? -3.867 2.020 -5.361 1.00 94.81 85 VAL A CA 1
ATOM 632 C C . VAL A 1 85 ? -3.532 1.465 -6.734 1.00 94.81 85 VAL A C 1
ATOM 634 O O . VAL A 1 85 ? -2.556 1.908 -7.331 1.00 94.81 85 VAL A O 1
ATOM 637 N N . VAL A 1 86 ? -4.306 0.497 -7.229 1.00 94.38 86 VAL A N 1
ATOM 638 C CA . VAL A 1 86 ? -3.974 -0.200 -8.478 1.00 94.38 86 VAL A CA 1
ATOM 639 C C . VAL A 1 86 ? -4.013 0.773 -9.651 1.00 94.38 86 VAL A C 1
ATOM 641 O O . VAL A 1 86 ? -3.087 0.796 -10.459 1.00 94.38 86 VAL A O 1
ATOM 644 N N . THR A 1 87 ? -5.039 1.622 -9.715 1.00 94.06 87 THR A N 1
ATOM 645 C CA . THR A 1 87 ? -5.173 2.612 -10.788 1.00 94.06 87 THR A CA 1
ATOM 646 C C . THR A 1 87 ? -4.057 3.646 -10.715 1.00 94.06 87 THR A C 1
ATOM 648 O O . THR A 1 87 ? -3.451 3.954 -11.736 1.00 94.06 87 THR A O 1
ATOM 651 N N . TYR A 1 88 ? -3.728 4.165 -9.526 1.00 94.75 88 TYR A N 1
ATOM 652 C CA . TYR A 1 88 ? -2.622 5.111 -9.377 1.00 94.75 88 TYR A CA 1
ATOM 653 C C . TYR A 1 88 ? -1.294 4.470 -9.786 1.00 94.75 88 TYR A C 1
ATOM 655 O O . TYR A 1 88 ? -0.573 5.038 -10.603 1.00 94.75 88 TYR A O 1
ATOM 663 N N . ALA A 1 89 ? -0.985 3.283 -9.259 1.00 92.62 89 ALA A N 1
ATOM 664 C CA . ALA A 1 89 ? 0.254 2.570 -9.553 1.00 92.62 89 ALA A CA 1
ATOM 665 C C . ALA A 1 89 ? 0.383 2.258 -11.052 1.00 92.62 89 ALA A C 1
ATOM 667 O O . ALA A 1 89 ? 1.443 2.479 -11.631 1.00 92.62 89 ALA A O 1
ATOM 668 N N . GLY A 1 90 ? -0.709 1.831 -11.694 1.00 90.06 90 GLY A N 1
ATOM 669 C CA . GLY A 1 90 ? -0.758 1.532 -13.126 1.00 90.06 90 GLY A CA 1
ATOM 670 C C . GLY A 1 90 ? -0.724 2.758 -14.043 1.00 90.06 90 GLY A C 1
ATOM 671 O O . GLY A 1 90 ? -0.411 2.611 -15.219 1.00 90.06 90 GLY A O 1
ATOM 672 N N . THR A 1 91 ? -1.018 3.956 -13.527 1.00 92.88 91 THR A N 1
ATOM 673 C CA . THR A 1 91 ? -1.039 5.207 -14.303 1.00 92.88 91 THR A CA 1
ATOM 674 C C . THR A 1 91 ? 0.110 6.130 -13.887 1.00 92.88 91 THR A C 1
ATOM 676 O O . THR A 1 91 ? 1.240 5.967 -14.347 1.00 92.88 91 THR A O 1
ATOM 679 N N . LEU A 1 92 ? -0.160 7.088 -12.997 1.00 91.19 92 LEU A N 1
ATOM 680 C CA . LEU A 1 92 ? 0.785 8.097 -12.526 1.00 91.19 92 LEU A CA 1
ATOM 681 C C . LEU A 1 92 ? 2.017 7.467 -11.888 1.00 91.19 92 LEU A C 1
ATOM 683 O O . LEU A 1 92 ? 3.128 7.875 -12.201 1.00 91.19 92 LEU A O 1
ATOM 687 N N . GLY A 1 93 ? 1.834 6.442 -11.054 1.00 90.69 93 GLY A N 1
ATOM 688 C CA . GLY A 1 93 ? 2.937 5.703 -10.455 1.00 90.69 93 GLY A CA 1
ATOM 689 C C . GLY A 1 93 ? 3.878 5.155 -11.522 1.00 90.69 93 GLY A C 1
ATOM 690 O O . GLY A 1 93 ? 5.087 5.349 -11.421 1.00 90.69 93 GLY A O 1
ATOM 691 N N . SER A 1 94 ? 3.335 4.510 -12.559 1.00 88.88 94 SER A N 1
ATOM 692 C CA . SER A 1 94 ? 4.120 3.916 -13.646 1.00 88.88 94 SER A CA 1
ATOM 693 C C . SER A 1 94 ? 4.887 4.980 -14.431 1.00 88.88 94 SER A C 1
ATOM 695 O O . SER A 1 94 ? 6.086 4.829 -14.658 1.00 88.88 94 SER A O 1
ATOM 697 N N . LEU A 1 95 ? 4.242 6.107 -14.751 1.00 88.50 95 LEU A N 1
ATOM 698 C CA . LEU A 1 95 ? 4.884 7.240 -15.426 1.00 88.50 95 LEU A CA 1
ATOM 699 C C . LEU A 1 95 ? 5.998 7.861 -14.574 1.00 88.50 95 LEU A C 1
ATOM 701 O O . LEU A 1 95 ? 7.109 8.063 -15.058 1.00 88.50 95 LEU A O 1
ATOM 705 N N . THR A 1 96 ? 5.726 8.137 -13.298 1.00 86.94 96 THR A N 1
ATOM 706 C CA . THR A 1 96 ? 6.697 8.734 -12.375 1.00 86.94 96 THR A CA 1
ATOM 707 C C . THR A 1 96 ? 7.881 7.805 -12.139 1.00 86.94 96 THR A C 1
ATOM 709 O O . THR A 1 96 ? 9.026 8.241 -12.236 1.00 86.94 96 THR A O 1
ATOM 712 N N . ALA A 1 97 ? 7.631 6.518 -11.892 1.00 86.62 97 ALA A N 1
ATOM 713 C CA . ALA A 1 97 ? 8.692 5.527 -11.787 1.00 86.62 97 ALA A CA 1
ATOM 714 C C . ALA A 1 97 ? 9.498 5.457 -13.083 1.00 86.62 97 ALA A C 1
ATOM 716 O O . ALA A 1 97 ? 10.721 5.375 -13.024 1.00 86.62 97 ALA A O 1
ATOM 717 N N . HIS A 1 98 ? 8.840 5.562 -14.242 1.00 83.88 98 HIS A N 1
ATOM 718 C CA . HIS A 1 98 ? 9.545 5.511 -15.509 1.00 83.88 98 HIS A CA 1
ATOM 719 C C . HIS A 1 98 ? 10.512 6.688 -15.691 1.00 83.88 98 HIS A C 1
ATOM 721 O O . HIS A 1 98 ? 11.670 6.501 -16.063 1.00 83.88 98 HIS A O 1
ATOM 727 N N . VAL A 1 99 ? 10.048 7.900 -15.390 1.00 84.81 99 VAL A N 1
ATOM 728 C CA . VAL A 1 99 ? 10.861 9.122 -15.450 1.00 84.81 99 VAL A CA 1
ATOM 729 C C . VAL A 1 99 ? 12.041 9.047 -14.483 1.00 84.81 99 VAL A C 1
ATOM 731 O O . VAL A 1 99 ? 13.172 9.308 -14.883 1.00 84.81 99 VAL A O 1
ATOM 734 N N . ILE A 1 100 ? 11.800 8.642 -13.234 1.00 84.25 100 ILE A N 1
ATOM 735 C CA . ILE A 1 100 ? 12.838 8.598 -12.194 1.00 84.25 100 ILE A CA 1
ATOM 736 C C . ILE A 1 100 ? 13.892 7.525 -12.491 1.00 84.25 100 ILE A C 1
ATOM 738 O O . ILE A 1 100 ? 15.079 7.753 -12.276 1.00 84.25 100 ILE A O 1
ATOM 742 N N . VAL A 1 101 ? 13.471 6.351 -12.963 1.00 81.56 101 VAL A N 1
ATOM 743 C CA . VAL A 1 101 ? 14.361 5.199 -13.148 1.00 81.56 101 VAL A CA 1
ATOM 744 C C . VAL A 1 101 ? 15.119 5.259 -14.476 1.00 81.56 101 VAL A C 1
ATOM 746 O O . VAL A 1 101 ? 16.292 4.890 -14.513 1.00 81.56 101 VAL A O 1
ATOM 749 N N . TRP A 1 102 ? 14.480 5.716 -15.560 1.00 76.56 102 TRP A N 1
ATOM 750 C CA . TRP A 1 102 ? 15.059 5.681 -16.912 1.00 76.56 102 TRP A CA 1
ATOM 751 C C . TRP A 1 102 ? 15.403 7.058 -17.506 1.00 76.56 102 TRP A C 1
ATOM 753 O O . TRP A 1 102 ? 15.973 7.100 -18.594 1.00 76.56 102 TRP A O 1
ATOM 763 N N . GLY A 1 103 ? 15.136 8.166 -16.801 1.00 67.50 103 GLY A N 1
ATOM 764 C CA . GLY A 1 103 ? 15.781 9.464 -17.051 1.00 67.50 103 GLY A CA 1
ATOM 765 C C . GLY A 1 103 ? 15.459 10.144 -18.389 1.00 67.50 103 GLY A C 1
ATOM 766 O O . GLY A 1 103 ? 16.375 10.574 -19.077 1.00 67.50 103 GLY A O 1
ATOM 767 N N . ASP A 1 104 ? 14.174 10.279 -18.732 1.00 61.97 104 ASP A N 1
ATOM 768 C CA . ASP A 1 104 ? 13.658 11.070 -19.873 1.00 61.97 104 ASP A CA 1
ATOM 769 C C . ASP A 1 104 ? 13.861 10.523 -21.299 1.00 61.97 104 ASP A C 1
ATOM 771 O O . ASP A 1 104 ? 14.547 11.094 -22.146 1.00 61.97 104 ASP A O 1
ATOM 775 N N . LYS A 1 105 ? 13.071 9.500 -21.643 1.00 57.31 105 LYS A N 1
ATOM 776 C CA . LYS A 1 105 ? 12.577 9.311 -23.023 1.00 57.31 105 LYS A CA 1
ATOM 777 C C . LYS A 1 105 ? 11.064 9.103 -23.037 1.00 57.31 105 LYS A C 1
ATOM 779 O O . LYS A 1 105 ? 10.570 8.050 -23.429 1.00 57.31 105 LYS A O 1
ATOM 784 N N . LEU A 1 106 ? 10.326 10.117 -22.582 1.00 57.69 106 LEU A N 1
ATOM 785 C CA . LEU A 1 106 ? 8.862 10.147 -22.680 1.00 57.69 106 LEU A CA 1
ATOM 786 C C . LEU A 1 106 ? 8.363 10.248 -24.133 1.00 57.69 106 LEU A C 1
ATOM 788 O O . LEU A 1 106 ? 7.239 9.842 -24.398 1.00 57.69 106 LEU A O 1
ATOM 792 N N . GLU A 1 107 ? 9.192 10.714 -25.077 1.00 55.59 107 GLU A N 1
ATOM 793 C CA . GLU A 1 107 ? 8.823 10.857 -26.501 1.00 55.59 107 GLU A CA 1
ATOM 794 C C . GLU A 1 107 ? 8.424 9.539 -27.181 1.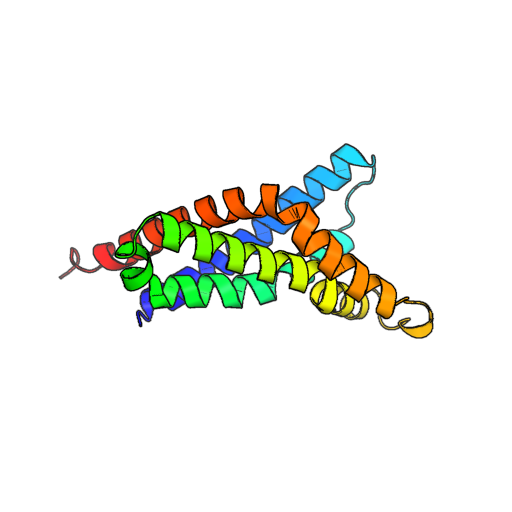00 55.59 107 GLU A C 1
ATOM 796 O O . GLU A 1 107 ? 7.635 9.559 -28.119 1.00 55.59 107 GLU A O 1
ATOM 801 N N . ASN A 1 108 ? 8.916 8.396 -26.690 1.00 57.38 108 ASN A N 1
ATOM 802 C CA . ASN A 1 108 ? 8.529 7.068 -27.184 1.00 57.38 108 ASN A CA 1
ATOM 803 C C . ASN A 1 108 ? 7.603 6.315 -26.217 1.00 57.38 108 ASN A C 1
ATOM 805 O O . ASN A 1 108 ? 7.264 5.158 -26.468 1.00 57.38 108 ASN A O 1
ATOM 809 N N . LEU A 1 109 ? 7.206 6.934 -25.101 1.00 67.12 109 LEU A N 1
ATOM 810 C CA . LEU A 1 109 ? 6.232 6.340 -24.198 1.00 67.12 109 LEU A CA 1
ATOM 811 C C . LEU A 1 109 ? 4.838 6.624 -24.740 1.00 67.12 109 LEU A C 1
ATOM 813 O O . LEU A 1 109 ? 4.424 7.777 -24.850 1.00 67.12 109 LEU A O 1
ATOM 817 N N . ALA A 1 110 ? 4.076 5.570 -25.011 1.00 79.81 110 ALA A N 1
ATOM 818 C CA . ALA A 1 110 ? 2.652 5.688 -25.276 1.00 79.81 110 ALA A CA 1
ATOM 819 C C . ALA A 1 110 ? 1.920 6.047 -23.968 1.00 79.81 110 ALA A C 1
ATOM 821 O O . ALA A 1 110 ? 1.284 5.209 -23.337 1.00 79.81 110 ALA A O 1
ATOM 822 N N . VAL A 1 111 ? 2.050 7.302 -23.519 1.00 83.19 111 VAL A N 1
ATOM 823 C CA . VAL A 1 111 ? 1.467 7.804 -22.262 1.00 83.19 111 VAL A CA 1
ATOM 824 C C . VAL A 1 111 ? -0.039 7.555 -22.230 1.00 83.19 111 VAL A C 1
ATOM 826 O O . VAL A 1 111 ? -0.566 7.120 -21.209 1.00 83.19 111 VAL A O 1
ATOM 829 N N . GLY A 1 112 ? -0.718 7.776 -23.362 1.00 83.06 112 GLY A N 1
ATOM 830 C CA . GLY A 1 112 ? -2.142 7.478 -23.513 1.00 83.06 112 GLY A CA 1
ATOM 831 C C . GLY A 1 112 ? -2.462 6.006 -23.252 1.00 83.06 112 GLY A C 1
ATOM 832 O O . GLY A 1 112 ? -3.392 5.713 -22.503 1.00 83.06 112 GLY A O 1
ATOM 833 N N . ASP A 1 113 ? -1.643 5.095 -23.780 1.00 85.00 113 ASP A N 1
ATOM 834 C CA . ASP A 1 113 ? -1.808 3.658 -23.563 1.00 85.00 113 ASP A CA 1
ATOM 835 C C . ASP A 1 113 ? -1.526 3.282 -22.109 1.00 85.00 113 ASP A C 1
ATOM 837 O O . ASP A 1 113 ? -2.305 2.540 -21.524 1.00 85.00 113 ASP A O 1
ATOM 841 N N . ILE A 1 114 ? -0.474 3.821 -21.483 1.00 86.25 114 ILE A N 1
ATOM 842 C CA . ILE A 1 114 ? -0.171 3.561 -20.063 1.00 86.25 114 ILE A CA 1
ATOM 843 C C . ILE A 1 114 ? -1.344 3.982 -19.181 1.00 86.25 114 ILE A C 1
ATOM 845 O O . ILE A 1 114 ? -1.757 3.232 -18.298 1.00 86.25 114 ILE A O 1
ATOM 849 N N . VAL A 1 115 ? -1.919 5.159 -19.435 1.00 88.00 115 VAL A N 1
ATOM 850 C CA . VAL A 1 115 ? -3.071 5.637 -18.668 1.00 88.00 115 VAL A CA 1
ATOM 851 C C . VAL A 1 115 ? -4.293 4.748 -18.913 1.00 88.00 115 VAL A C 1
ATOM 853 O O . VAL A 1 115 ? -4.916 4.300 -17.951 1.00 88.00 115 VAL A O 1
ATOM 856 N N . ALA A 1 116 ? -4.616 4.445 -20.173 1.00 89.69 116 ALA A N 1
ATOM 857 C CA . ALA A 1 116 ? -5.754 3.597 -20.524 1.00 89.69 116 ALA A CA 1
ATOM 858 C C . ALA A 1 116 ? -5.633 2.193 -19.908 1.00 89.69 116 ALA A C 1
ATOM 860 O O . ALA A 1 116 ? -6.552 1.723 -19.233 1.00 89.69 116 ALA A O 1
ATOM 861 N N . TRP A 1 117 ? -4.475 1.550 -20.070 1.00 89.00 117 TRP A N 1
ATOM 862 C CA . TRP A 1 117 ? -4.192 0.239 -19.496 1.00 89.00 117 TRP A CA 1
ATOM 863 C C . TRP A 1 117 ? -4.173 0.270 -17.972 1.00 89.00 117 TRP A C 1
ATOM 865 O O . TRP A 1 117 ? -4.686 -0.658 -17.358 1.00 89.00 117 TRP A O 1
ATOM 875 N N . GLY A 1 118 ? -3.669 1.333 -17.342 1.00 88.88 118 GLY A N 1
ATOM 876 C CA . GLY A 1 118 ? -3.705 1.476 -15.888 1.00 88.88 118 GLY A CA 1
ATOM 877 C C . GLY A 1 118 ? -5.130 1.466 -15.322 1.00 88.88 118 GLY A C 1
ATOM 878 O O . GLY A 1 118 ? -5.386 0.785 -14.329 1.00 88.88 118 GLY A O 1
ATOM 879 N N . PHE A 1 119 ? -6.085 2.126 -15.987 1.00 89.81 119 PHE A N 1
ATOM 880 C CA . PHE A 1 119 ? -7.504 2.043 -15.616 1.00 89.81 119 PHE A CA 1
ATOM 881 C C . PHE A 1 119 ? -8.094 0.649 -15.852 1.00 89.81 119 PHE A C 1
ATOM 883 O O . PHE A 1 119 ? -8.791 0.123 -14.983 1.00 89.81 119 PHE A O 1
ATOM 890 N N . ILE A 1 120 ? -7.802 0.029 -17.000 1.00 91.69 120 ILE A N 1
ATOM 891 C CA . ILE A 1 120 ? -8.275 -1.326 -17.326 1.00 91.69 120 ILE A CA 1
ATOM 892 C C . ILE A 1 120 ? -7.760 -2.337 -16.290 1.00 91.69 120 ILE A C 1
ATOM 894 O O . ILE A 1 120 ? -8.543 -3.115 -15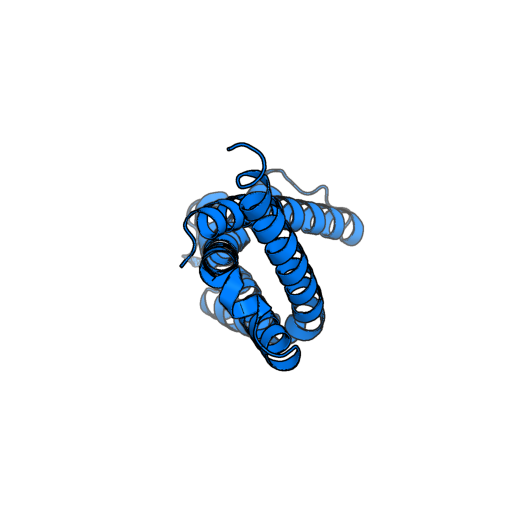.741 1.00 91.69 120 ILE A O 1
ATOM 898 N N . TYR A 1 121 ? -6.467 -2.292 -15.958 1.00 86.88 121 TYR A N 1
ATOM 899 C CA . TYR A 1 121 ? -5.870 -3.139 -14.925 1.00 86.88 121 TYR A CA 1
ATOM 900 C C . TYR A 1 121 ? -6.427 -2.842 -13.531 1.00 86.88 121 TYR A C 1
ATOM 902 O O . TYR A 1 121 ? -6.602 -3.778 -12.754 1.00 86.88 121 TYR A O 1
ATOM 910 N N . GLY A 1 122 ? -6.789 -1.589 -13.236 1.00 90.19 122 GLY A N 1
ATOM 911 C CA . GLY A 1 122 ? -7.523 -1.210 -12.026 1.00 90.19 122 GLY A CA 1
ATOM 912 C C . GLY A 1 122 ? -8.787 -2.044 -11.813 1.00 90.19 122 GLY A C 1
ATOM 913 O O . GLY A 1 122 ? -8.990 -2.591 -10.730 1.00 90.19 122 GLY A O 1
ATOM 914 N N . PHE A 1 123 ? -9.603 -2.207 -12.857 1.00 91.50 123 PHE A N 1
ATOM 915 C CA . PHE A 1 123 ? -10.812 -3.034 -12.795 1.00 91.50 123 PHE A CA 1
ATOM 916 C C . PHE A 1 123 ? -10.522 -4.536 -12.857 1.00 91.50 123 PHE A C 1
ATOM 918 O O . PHE A 1 123 ? -11.136 -5.303 -12.117 1.00 91.50 123 PHE A O 1
ATOM 925 N N . LEU A 1 124 ? -9.585 -4.972 -13.704 1.00 92.94 124 LEU A N 1
ATOM 926 C CA . LEU A 1 124 ? -9.259 -6.396 -13.858 1.00 92.94 124 LEU A CA 1
ATOM 927 C C . LEU A 1 124 ? -8.642 -7.003 -12.595 1.00 92.94 124 LEU A C 1
ATOM 929 O O . LEU A 1 124 ? -8.926 -8.151 -12.267 1.00 92.94 124 LEU A O 1
ATOM 933 N N . LEU A 1 125 ? -7.806 -6.245 -11.884 1.00 91.31 125 LEU A N 1
ATOM 934 C CA . LEU A 1 125 ? -7.139 -6.711 -10.668 1.00 91.31 125 LEU A CA 1
ATOM 935 C C . LEU A 1 125 ? -7.996 -6.532 -9.416 1.00 91.31 125 LEU A C 1
ATOM 937 O O . LEU A 1 125 ? -7.659 -7.087 -8.373 1.00 91.31 125 LEU A O 1
ATOM 941 N N . LEU A 1 126 ? -9.114 -5.808 -9.499 1.00 91.62 126 LEU A N 1
ATOM 942 C CA . LEU A 1 126 ? -10.004 -5.545 -8.369 1.00 91.62 126 LEU A CA 1
ATOM 943 C C . LEU A 1 126 ? -10.462 -6.809 -7.619 1.00 91.62 126 LEU A C 1
ATOM 945 O O . LEU A 1 126 ? -10.409 -6.796 -6.389 1.00 91.62 126 LEU A O 1
ATOM 949 N N . PRO A 1 127 ? -10.866 -7.909 -8.293 1.00 92.00 127 PRO A N 1
ATOM 950 C CA . PRO A 1 127 ? -11.295 -9.131 -7.611 1.00 92.00 127 PRO A CA 1
ATOM 951 C C . PRO A 1 127 ? -10.201 -9.756 -6.739 1.00 92.00 127 PRO A C 1
ATOM 953 O O . PRO A 1 127 ? -10.510 -10.411 -5.749 1.00 92.00 127 PRO A O 1
ATOM 956 N N . LEU A 1 128 ? -8.930 -9.532 -7.084 1.00 90.25 128 LEU A N 1
ATOM 957 C CA . LEU A 1 128 ? -7.776 -9.989 -6.311 1.00 90.25 128 LEU A CA 1
ATOM 958 C C . LEU A 1 128 ? -7.343 -8.947 -5.269 1.00 90.25 128 LEU A C 1
ATOM 960 O O . LEU A 1 128 ? -7.055 -9.285 -4.122 1.00 90.25 128 LEU A O 1
ATOM 964 N N . ALA A 1 129 ? -7.317 -7.672 -5.652 1.00 91.50 129 ALA A N 1
ATOM 965 C CA . ALA A 1 129 ? -6.849 -6.578 -4.813 1.00 91.50 129 ALA A CA 1
ATOM 966 C C . ALA A 1 129 ? -7.828 -6.250 -3.673 1.00 91.50 129 ALA A C 1
ATOM 968 O O . ALA A 1 129 ? -7.394 -5.886 -2.582 1.00 91.50 129 ALA A O 1
ATOM 969 N N . ALA A 1 130 ? -9.138 -6.416 -3.880 1.00 92.31 130 ALA A N 1
ATOM 970 C CA . ALA A 1 130 ? -10.148 -6.137 -2.862 1.00 92.31 130 ALA A CA 1
ATOM 971 C C . ALA A 1 130 ? -10.015 -7.052 -1.623 1.00 92.31 130 ALA A C 1
ATOM 973 O O . ALA A 1 130 ? -9.907 -6.509 -0.521 1.00 92.31 130 ALA A O 1
ATOM 974 N N . PRO A 1 131 ? -9.919 -8.393 -1.737 1.00 93.12 131 PRO A N 1
ATOM 975 C CA . PRO A 1 131 ? -9.632 -9.261 -0.592 1.00 93.12 131 PRO A CA 1
ATOM 976 C C . PRO A 1 131 ? -8.340 -8.893 0.148 1.00 93.12 131 PRO A C 1
ATOM 978 O O . PRO A 1 131 ? -8.329 -8.820 1.377 1.00 93.12 131 PRO A O 1
ATOM 981 N N . VAL A 1 132 ? -7.264 -8.596 -0.590 1.00 93.31 132 VAL A N 1
ATOM 982 C CA . VAL A 1 132 ? -5.976 -8.199 0.002 1.00 93.31 132 VAL A CA 1
ATOM 983 C C . VAL A 1 132 ? -6.113 -6.878 0.757 1.00 93.31 132 VAL A C 1
ATOM 985 O O . VAL A 1 132 ? -5.674 -6.771 1.898 1.00 93.31 132 VAL A O 1
ATOM 988 N N . SER A 1 133 ? -6.784 -5.885 0.172 1.00 93.38 133 SER A N 1
ATOM 989 C CA . SER A 1 133 ? -7.034 -4.602 0.835 1.00 93.38 133 SER A CA 1
ATOM 990 C C . SER A 1 133 ? -7.866 -4.764 2.105 1.00 93.38 133 SER A C 1
ATOM 992 O O . SER A 1 133 ? -7.586 -4.117 3.110 1.00 93.38 133 SER A O 1
ATOM 994 N N . ARG A 1 134 ? -8.849 -5.674 2.101 1.00 92.19 134 ARG A N 1
ATOM 995 C CA . ARG A 1 134 ? -9.686 -5.955 3.267 1.00 92.19 134 ARG A CA 1
ATOM 996 C C . ARG A 1 134 ? -8.854 -6.517 4.410 1.00 92.19 134 ARG A C 1
ATOM 998 O O . ARG A 1 134 ? -9.039 -6.093 5.553 1.00 92.19 134 ARG A O 1
ATOM 1005 N N . TRP A 1 135 ? -7.956 -7.446 4.091 1.00 93.81 135 TRP A N 1
ATOM 1006 C CA . TRP A 1 135 ? -7.020 -8.025 5.046 1.00 93.81 135 TRP A CA 1
ATOM 1007 C C . TRP A 1 135 ? -6.045 -6.975 5.591 1.00 93.81 135 TRP A C 1
ATOM 1009 O O . TRP A 1 135 ? -5.883 -6.868 6.804 1.00 93.81 135 TRP A O 1
ATOM 1019 N N . LEU A 1 136 ? -5.484 -6.124 4.726 1.00 94.06 136 LEU A N 1
ATOM 1020 C CA . LEU A 1 136 ? -4.597 -5.032 5.140 1.00 94.06 136 LEU A CA 1
ATOM 1021 C C . LEU A 1 136 ? -5.303 -4.006 6.034 1.00 94.06 136 LEU A C 1
ATOM 1023 O O . LEU A 1 136 ? -4.708 -3.537 6.998 1.00 94.06 136 LEU A O 1
ATOM 1027 N N . ILE A 1 137 ? -6.571 -3.681 5.759 1.00 92.88 137 ILE A N 1
ATOM 1028 C CA . ILE A 1 137 ? -7.365 -2.801 6.627 1.00 92.88 137 ILE A CA 1
ATOM 1029 C C . ILE A 1 137 ? -7.520 -3.420 8.012 1.00 92.88 137 ILE A C 1
ATOM 1031 O O . ILE A 1 137 ? -7.321 -2.716 8.995 1.00 92.88 137 ILE A O 1
ATOM 1035 N N . PHE A 1 138 ? -7.861 -4.708 8.107 1.00 93.56 138 PHE A N 1
ATOM 1036 C CA . PHE A 1 138 ? -7.986 -5.374 9.405 1.00 93.56 138 PHE A CA 1
ATOM 1037 C C . PHE A 1 138 ? -6.678 -5.334 10.192 1.00 93.56 138 PHE A C 1
ATOM 1039 O O . PHE A 1 138 ? -6.681 -4.866 11.327 1.00 93.56 138 PHE A O 1
ATOM 1046 N N . LEU A 1 139 ? -5.566 -5.712 9.557 1.00 95.38 139 LEU A N 1
ATOM 1047 C CA . LEU A 1 139 ? -4.248 -5.632 10.183 1.00 95.38 139 LEU A CA 1
ATOM 1048 C C . LEU A 1 139 ? -3.920 -4.216 10.657 1.00 95.38 139 LEU A C 1
ATOM 1050 O O . LEU A 1 139 ? -3.432 -4.036 11.768 1.00 95.38 139 LEU A O 1
ATOM 1054 N N . LEU A 1 140 ? -4.217 -3.201 9.843 1.00 95.25 140 LEU A N 1
ATOM 1055 C CA . LEU A 1 140 ? -4.012 -1.812 10.233 1.00 95.25 140 LEU A CA 1
ATOM 1056 C C . LEU A 1 140 ? -4.858 -1.435 11.457 1.00 95.25 140 LEU A C 1
ATOM 1058 O O . LEU A 1 140 ? -4.346 -0.763 12.349 1.00 95.25 140 LEU A O 1
ATOM 1062 N N . MET A 1 141 ? -6.130 -1.846 11.515 1.00 94.06 141 MET A N 1
ATOM 1063 C CA . MET A 1 141 ? -6.986 -1.568 12.674 1.00 94.06 141 MET A CA 1
ATOM 1064 C C . MET A 1 141 ? -6.420 -2.214 13.942 1.00 94.06 141 MET A C 1
ATOM 1066 O O . MET A 1 141 ? -6.359 -1.546 14.972 1.00 94.06 141 MET A O 1
ATOM 1070 N N . ASP A 1 142 ? -5.964 -3.465 13.858 1.00 93.88 142 ASP A N 1
ATOM 1071 C CA . ASP A 1 142 ? -5.374 -4.186 14.989 1.00 93.88 142 ASP A CA 1
ATOM 1072 C C . ASP A 1 142 ? -4.083 -3.509 15.467 1.00 93.88 142 ASP A C 1
ATOM 1074 O O . ASP A 1 142 ? -3.914 -3.268 16.663 1.00 93.88 142 ASP A O 1
ATOM 1078 N N . CYS A 1 143 ? -3.211 -3.094 14.540 1.00 93.06 143 CYS A N 1
ATOM 1079 C CA . CYS A 1 143 ? -2.031 -2.298 14.874 1.00 93.06 143 CYS A CA 1
ATOM 1080 C C . CYS A 1 143 ? -2.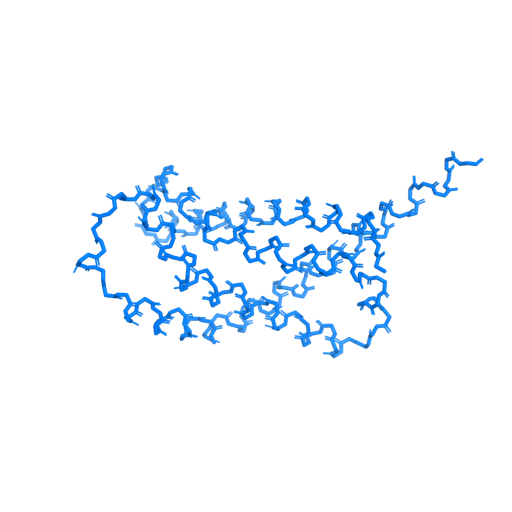416 -0.975 15.552 1.00 93.06 143 CYS A C 1
ATOM 1082 O O . CYS A 1 143 ? -1.838 -0.614 16.575 1.00 93.06 143 CYS A O 1
ATOM 1084 N N . CYS A 1 144 ? -3.388 -0.236 15.007 1.00 92.94 144 CYS A N 1
ATOM 1085 C CA . CYS A 1 144 ? -3.814 1.039 15.583 1.00 92.94 144 CYS A CA 1
ATOM 1086 C C . CYS A 1 144 ? -4.385 0.886 16.998 1.00 92.94 144 CYS A C 1
ATOM 1088 O O . CYS A 1 144 ? -4.095 1.739 17.834 1.00 92.94 144 CYS A O 1
ATOM 1090 N N . LYS A 1 145 ? -5.155 -0.177 17.266 1.00 91.94 145 LYS A N 1
ATOM 1091 C CA . LYS A 1 145 ? -5.680 -0.489 18.605 1.00 91.94 145 LYS A CA 1
ATOM 1092 C C . LYS A 1 145 ? -4.551 -0.813 19.577 1.00 91.94 145 LYS A C 1
ATOM 1094 O O . LYS A 1 145 ? -4.432 -0.152 20.600 1.00 91.94 145 LYS A O 1
ATOM 1099 N N . TYR A 1 146 ? -3.648 -1.715 19.190 1.00 90.25 146 TYR A N 1
ATOM 1100 C CA . TYR A 1 146 ? -2.501 -2.100 20.014 1.00 90.25 146 TYR A CA 1
ATOM 1101 C C . TYR A 1 146 ? -1.674 -0.891 20.485 1.00 90.25 146 TYR A C 1
ATOM 1103 O O . TYR A 1 146 ? -1.389 -0.760 21.670 1.00 90.25 146 TYR A O 1
ATOM 1111 N N . PHE A 1 147 ? -1.340 0.037 19.581 1.00 86.50 147 PHE A N 1
ATOM 1112 C CA . PHE A 1 147 ? -0.573 1.246 19.927 1.00 86.50 147 PHE A CA 1
ATOM 1113 C C . PHE A 1 147 ? -1.380 2.325 20.666 1.00 86.50 147 PHE A C 1
ATOM 1115 O O . PHE A 1 147 ? -0.808 3.293 21.191 1.00 86.50 147 PHE A O 1
ATOM 1122 N N . GLU A 1 148 ? -2.709 2.240 20.652 1.00 84.38 148 GLU A N 1
ATOM 1123 C CA . GLU A 1 148 ? -3.541 3.135 21.445 1.00 84.38 148 GLU A CA 1
ATOM 1124 C C . GLU A 1 148 ? -3.626 2.656 22.894 1.00 84.38 148 GLU A C 1
ATOM 1126 O O . GLU A 1 148 ? -3.335 3.465 23.781 1.00 84.38 148 GLU A O 1
ATOM 1131 N N . ASP A 1 149 ? -3.898 1.363 23.084 1.00 77.19 149 ASP A N 1
ATOM 1132 C CA . ASP A 1 149 ? -4.080 0.699 24.380 1.00 77.19 149 ASP A CA 1
ATOM 1133 C C . ASP A 1 149 ? -2.761 0.587 25.162 1.00 77.19 149 ASP A C 1
ATOM 1135 O O . ASP A 1 149 ? -2.734 0.803 26.372 1.00 77.19 149 ASP A O 1
ATOM 1139 N N . SER A 1 150 ? -1.626 0.383 24.478 1.00 67.56 150 SER A N 1
ATOM 1140 C CA . SER A 1 150 ? -0.297 0.234 25.099 1.00 67.56 150 SER A CA 1
ATOM 1141 C C . SER A 1 150 ? 0.224 1.472 25.849 1.00 67.56 150 SER A C 1
ATOM 1143 O O . SER A 1 150 ? 1.389 1.507 26.224 1.00 67.56 150 SER A O 1
ATOM 1145 N N . LYS A 1 151 ? -0.568 2.541 25.980 1.00 54.84 151 LYS A N 1
ATOM 1146 C CA . LYS A 1 151 ? -0.218 3.737 26.762 1.00 54.84 151 LYS A CA 1
ATOM 1147 C C . LYS A 1 151 ? -1.187 4.028 27.906 1.00 54.84 151 LYS A C 1
ATOM 1149 O O . LYS A 1 151 ? -0.902 4.944 28.670 1.00 54.84 151 LYS A O 1
ATOM 1154 N N . GLU A 1 152 ? -2.308 3.313 28.005 1.00 53.25 152 GLU A N 1
ATOM 1155 C CA . GLU A 1 152 ? -3.201 3.421 29.168 1.00 53.25 152 GLU A CA 1
ATOM 1156 C C . GLU A 1 152 ? -2.704 2.580 30.353 1.00 53.25 152 GLU A C 1
ATOM 1158 O O . GLU A 1 152 ? -3.028 2.910 31.485 1.00 53.25 152 GLU A O 1
ATOM 1163 N N . GLU A 1 153 ? -1.857 1.568 30.125 1.00 50.44 153 GLU A N 1
ATOM 1164 C CA . GLU A 1 153 ? -1.271 0.737 31.195 1.00 50.44 153 GLU A CA 1
ATOM 1165 C C . GLU A 1 153 ? 0.021 1.313 31.822 1.00 50.44 153 GLU A C 1
ATOM 1167 O O . GLU A 1 153 ? 0.503 0.783 32.819 1.00 50.44 153 GLU A O 1
ATOM 1172 N N . ASP A 1 154 ? 0.563 2.410 31.278 1.00 49.41 154 ASP A N 1
ATOM 1173 C CA . ASP A 1 154 ? 1.829 3.036 31.716 1.00 49.41 154 ASP A CA 1
ATOM 1174 C C . ASP A 1 154 ? 1.635 4.330 32.555 1.00 49.41 154 ASP A C 1
ATOM 1176 O O . ASP A 1 154 ? 2.568 5.129 32.693 1.00 49.41 154 ASP A O 1
ATOM 1180 N N . ILE A 1 155 ? 0.435 4.576 33.102 1.00 42.97 155 ILE A N 1
ATOM 1181 C CA . ILE A 1 155 ? 0.110 5.722 33.987 1.00 42.97 155 ILE A CA 1
ATOM 1182 C C . ILE A 1 155 ? -0.549 5.213 35.268 1.00 42.97 155 ILE A C 1
ATOM 1184 O O . ILE A 1 155 ? -0.183 5.728 36.350 1.00 42.97 155 ILE A O 1
#

Secondary structure (DSSP, 8-state):
--HHHHHHHHHHHHHHHHHHHHHHHHHHHHHHS----HHHHHHHHHHHHHHHHHHHHHHHHTHHHHHHS-HHHHHHHHHHHHHHHHHHIIIIIHHHHHHHHH-S-GGGS-HHHHHHHHHHHHHHSHHHHHHHHHHHHHHHHHHHHHHHHTTTTT-

Sequence (155 aa):
MSVKGLIVGAAFSITAAVLCTFVFGVVVSSSFLMVGSSIMYIGVFLQVIVPFLVVFTIAGAQFKRIDQVSEGVKWLIGIIMAFMVVTYAGTLGSLTAHVIVWGDKLENLAVGDIVAWGFIYGFLLLPLAAPVSRWLIFLLMDCCKYFEDSKEEDI